Protein AF-B9TCS8-F1 (afdb_monomer_lite)

Secondary structure (DSSP, 8-state):
--TTS--GGG--EE-SS-EE-TT-EEEEEEEEEEETTEEEEEEEEESSSSSS--EEEEEEEEEE-SSSEEEEEETTEEEEEE---GGGS-HHHHTT--

Foldseek 3Di:
DFQEDDDQQQDWADQVAATDGQQWDPKGWDFPDDDPQKTWIKIWIFRGNDDHGDIDIFIWIWGDPDPFKIWIGGPNDIDIGGHDPLVRYHPVVNVVRD

Structure (mmCIF, N/CA/C/O backbone):
data_AF-B9TCS8-F1
#
_entry.id   AF-B9TCS8-F1
#
loop_
_atom_site.group_PDB
_atom_site.id
_atom_site.type_symbol
_atom_site.label_atom_id
_atom_site.label_alt_id
_atom_site.label_comp_id
_atom_site.label_asym_id
_atom_site.label_entity_id
_atom_site.label_seq_id
_atom_site.pdbx_PDB_ins_code
_atom_site.Cartn_x
_atom_site.Cartn_y
_atom_site.Cartn_z
_atom_site.occupancy
_atom_site.B_iso_or_equiv
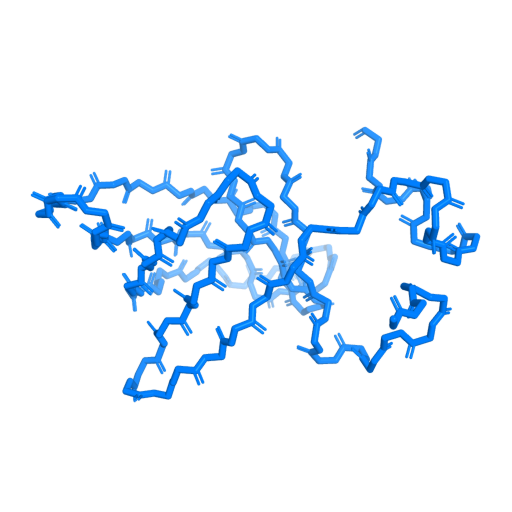_atom_site.auth_seq_id
_atom_site.auth_comp_id
_atom_site.auth_asym_id
_atom_site.auth_atom_id
_atom_site.pdbx_PDB_model_num
ATOM 1 N N . MET A 1 1 ? -12.857 1.159 -14.358 1.00 53.41 1 MET A N 1
ATOM 2 C CA . MET A 1 1 ? -11.481 1.692 -14.404 1.00 53.41 1 MET A CA 1
ATOM 3 C C . MET A 1 1 ? -10.559 0.530 -14.678 1.00 53.41 1 MET A C 1
ATOM 5 O O . MET A 1 1 ? -10.596 -0.434 -13.923 1.00 53.41 1 MET A O 1
ATOM 9 N N . THR A 1 2 ? -9.852 0.584 -15.799 1.00 68.50 2 THR A N 1
ATOM 10 C CA . THR A 1 2 ? -8.931 -0.458 -16.249 1.00 68.50 2 THR A CA 1
ATOM 11 C C . THR A 1 2 ? -7.601 -0.307 -15.510 1.00 68.50 2 THR A C 1
ATOM 13 O O . THR A 1 2 ? -7.143 0.805 -15.254 1.00 68.50 2 THR A O 1
ATOM 16 N N . CYS A 1 3 ? -6.990 -1.424 -15.123 1.00 77.06 3 CYS A N 1
ATOM 17 C CA . CYS A 1 3 ? -5.691 -1.455 -14.442 1.00 77.06 3 CYS A CA 1
ATOM 18 C C . CYS A 1 3 ? -4.505 -1.380 -15.421 1.00 77.06 3 CYS A C 1
ATOM 20 O O . CYS A 1 3 ? -3.373 -1.667 -15.043 1.00 77.06 3 CYS A O 1
ATOM 22 N N . GLU A 1 4 ? -4.777 -1.013 -16.674 1.00 71.50 4 GLU A N 1
ATOM 23 C CA . GLU A 1 4 ? -3.872 -1.146 -17.818 1.00 71.50 4 GLU A CA 1
ATOM 24 C C . GLU A 1 4 ? -2.836 -0.016 -17.903 1.00 71.50 4 GLU A C 1
ATOM 26 O O . GLU A 1 4 ? -1.764 -0.219 -18.463 1.00 71.50 4 GLU A O 1
ATOM 31 N N . ALA A 1 5 ? -3.122 1.154 -17.320 1.00 73.81 5 ALA A N 1
ATOM 32 C CA . ALA A 1 5 ? -2.232 2.318 -17.353 1.00 73.81 5 ALA A CA 1
ATOM 33 C C . ALA A 1 5 ? -2.187 3.081 -16.009 1.00 73.81 5 ALA A C 1
ATOM 35 O O . ALA A 1 5 ? -2.559 4.257 -15.949 1.00 73.81 5 ALA A O 1
ATOM 36 N N . PRO A 1 6 ? -1.771 2.444 -14.896 1.00 74.75 6 PRO A N 1
ATOM 37 C CA . PRO A 1 6 ? -1.620 3.151 -13.633 1.00 74.75 6 PRO A CA 1
ATOM 38 C C . PRO A 1 6 ? -0.410 4.102 -13.695 1.00 74.75 6 PRO A C 1
ATOM 40 O O . PRO A 1 6 ? 0.650 3.718 -14.197 1.00 74.75 6 PRO A O 1
ATOM 43 N N . PRO A 1 7 ? -0.502 5.320 -13.132 1.00 79.56 7 PRO A N 1
ATOM 44 C CA . PRO A 1 7 ? 0.674 6.148 -12.895 1.00 79.56 7 PRO A CA 1
ATOM 45 C C . PRO A 1 7 ? 1.687 5.396 -12.024 1.00 79.56 7 PRO A C 1
ATOM 47 O O . PRO A 1 7 ? 1.298 4.779 -11.032 1.00 79.56 7 PRO A O 1
ATOM 50 N N . ASN A 1 8 ? 2.985 5.493 -12.329 1.00 73.88 8 ASN A N 1
ATOM 51 C CA . ASN A 1 8 ? 4.028 4.739 -11.616 1.00 73.88 8 ASN A CA 1
ATOM 52 C C . ASN A 1 8 ? 3.982 4.951 -10.084 1.00 73.88 8 ASN A C 1
ATOM 54 O O . ASN A 1 8 ? 4.057 4.008 -9.300 1.00 73.88 8 ASN A O 1
ATOM 58 N N . ALA A 1 9 ? 3.741 6.191 -9.645 1.00 78.69 9 ALA A N 1
ATOM 59 C CA . ALA A 1 9 ? 3.621 6.545 -8.227 1.00 78.69 9 ALA A CA 1
ATOM 60 C C . ALA A 1 9 ? 2.426 5.878 -7.507 1.00 78.69 9 ALA A C 1
ATOM 62 O O . ALA A 1 9 ? 2.448 5.709 -6.282 1.00 78.69 9 ALA A O 1
ATOM 63 N N . ALA A 1 10 ? 1.392 5.485 -8.257 1.00 77.44 10 ALA A N 1
ATOM 64 C CA . ALA A 1 10 ? 0.193 4.827 -7.745 1.00 77.44 10 ALA A CA 1
ATOM 65 C C . ALA A 1 10 ? 0.343 3.300 -7.650 1.00 77.44 10 ALA A C 1
ATOM 67 O O . ALA A 1 10 ? -0.524 2.637 -7.081 1.00 77.44 10 ALA A O 1
ATOM 68 N N . ILE A 1 11 ? 1.434 2.727 -8.167 1.00 81.25 11 ILE A N 1
ATOM 69 C CA . ILE A 1 11 ? 1.656 1.283 -8.124 1.00 81.25 11 ILE A CA 1
ATOM 70 C C . ILE A 1 11 ? 1.964 0.862 -6.684 1.00 81.25 11 ILE A C 1
ATOM 72 O O . ILE A 1 11 ? 2.833 1.419 -6.001 1.00 81.25 11 ILE A O 1
ATOM 76 N N . ARG A 1 12 ? 1.213 -0.134 -6.218 1.00 87.31 12 ARG A N 1
ATOM 77 C CA . ARG A 1 12 ? 1.411 -0.823 -4.945 1.00 87.31 12 ARG A CA 1
ATOM 78 C C . ARG A 1 12 ? 1.453 -2.316 -5.227 1.00 87.31 12 ARG A C 1
ATOM 80 O O . ARG A 1 12 ? 0.519 -2.850 -5.817 1.00 87.31 12 ARG A O 1
ATOM 87 N N . GLN A 1 13 ? 2.534 -2.968 -4.823 1.00 87.81 13 GLN A N 1
ATOM 88 C CA . GLN A 1 13 ? 2.743 -4.399 -5.024 1.00 87.81 13 GLN A CA 1
ATOM 89 C C . GLN A 1 13 ? 2.675 -5.098 -3.675 1.00 87.81 13 GLN A C 1
ATOM 91 O O 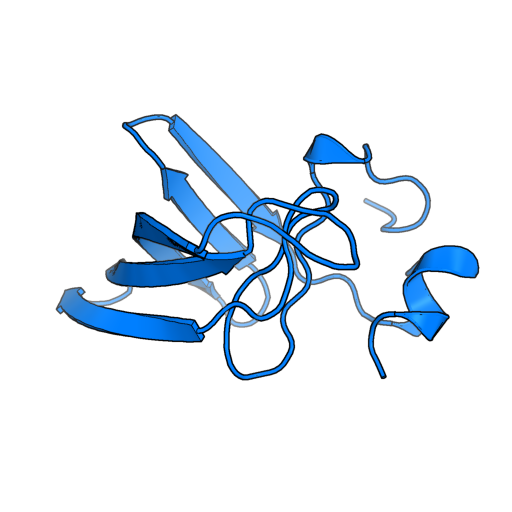. GLN A 1 13 ? 3.344 -4.676 -2.736 1.00 87.81 13 GLN A O 1
ATOM 96 N N . TYR A 1 14 ? 1.856 -6.137 -3.568 1.00 86.88 14 TYR A N 1
ATOM 97 C CA . TYR A 1 14 ? 1.725 -6.924 -2.348 1.00 86.88 14 TYR A CA 1
ATOM 98 C C . TYR A 1 14 ? 2.211 -8.348 -2.605 1.00 86.88 14 TYR A C 1
ATOM 100 O O . TYR A 1 14 ? 1.655 -9.039 -3.451 1.00 86.88 14 TYR A O 1
ATOM 108 N N . ASP A 1 15 ? 3.229 -8.770 -1.859 1.00 83.88 15 ASP A N 1
ATOM 109 C CA . ASP A 1 15 ? 3.904 -10.073 -1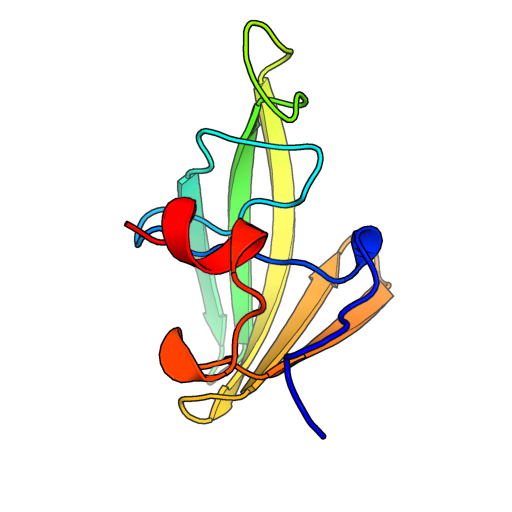.986 1.00 83.88 15 ASP A CA 1
ATOM 110 C C . ASP A 1 15 ? 3.521 -11.053 -0.856 1.00 83.88 15 ASP A C 1
ATOM 112 O O . ASP A 1 15 ? 4.227 -12.020 -0.569 1.00 83.88 15 ASP A O 1
ATOM 116 N N . GLY A 1 16 ? 2.439 -10.765 -0.125 1.00 85.75 16 GLY A N 1
ATOM 117 C CA . GLY A 1 16 ? 2.055 -11.505 1.080 1.00 85.75 16 GLY A CA 1
ATOM 118 C C . GLY A 1 16 ? 2.783 -11.056 2.354 1.00 85.75 16 GLY A C 1
ATOM 119 O O . GLY A 1 16 ? 2.300 -11.317 3.456 1.00 85.75 16 GLY A O 1
ATOM 120 N N . ARG A 1 17 ? 3.907 -10.336 2.244 1.00 91.06 17 ARG A N 1
ATOM 121 C CA . ARG A 1 17 ? 4.726 -9.888 3.385 1.00 91.06 17 ARG A CA 1
ATOM 122 C C . ARG A 1 17 ? 4.619 -8.392 3.632 1.00 91.06 17 ARG A C 1
ATOM 124 O O . ARG A 1 17 ? 4.668 -7.973 4.787 1.00 91.06 17 ARG A O 1
ATOM 131 N N . GLY A 1 18 ? 4.466 -7.583 2.591 1.00 91.25 18 GLY A N 1
ATOM 132 C CA . GLY A 1 18 ? 4.327 -6.135 2.698 1.00 91.25 18 GLY A CA 1
ATOM 133 C C . GLY A 1 18 ? 3.915 -5.486 1.383 1.00 91.25 18 GLY A C 1
ATOM 134 O O . GLY A 1 18 ? 3.778 -6.148 0.362 1.00 91.25 18 GLY A O 1
ATOM 135 N N . ILE A 1 19 ? 3.687 -4.175 1.424 1.00 90.62 19 ILE A N 1
ATOM 136 C CA . ILE A 1 19 ? 3.270 -3.373 0.272 1.00 90.62 19 ILE A CA 1
ATOM 137 C C . ILE A 1 19 ? 4.464 -2.562 -0.240 1.00 90.62 19 ILE A C 1
ATOM 139 O O . ILE A 1 19 ? 4.836 -1.558 0.366 1.00 90.62 19 ILE A O 1
ATOM 143 N N . ALA A 1 20 ? 5.047 -2.972 -1.359 1.00 90.94 20 ALA A N 1
ATOM 144 C CA . ALA A 1 20 ? 6.103 -2.242 -2.050 1.00 90.94 20 ALA A CA 1
ATOM 145 C C . ALA A 1 20 ? 5.544 -1.171 -3.006 1.00 90.94 20 ALA A C 1
ATOM 147 O O . ALA A 1 20 ? 4.395 -1.225 -3.451 1.00 90.94 20 ALA A O 1
ATOM 148 N N . THR A 1 21 ? 6.381 -0.187 -3.317 1.00 89.69 21 THR A N 1
ATOM 149 C CA . THR A 1 21 ? 6.169 0.857 -4.332 1.00 89.69 21 THR A CA 1
ATOM 150 C C . THR A 1 21 ? 7.202 0.700 -5.446 1.00 89.69 21 THR A C 1
ATOM 152 O O . THR A 1 21 ? 8.158 -0.050 -5.295 1.00 89.69 21 THR A O 1
ATOM 155 N N . ALA A 1 22 ? 7.088 1.475 -6.525 1.00 86.75 22 ALA A N 1
ATOM 156 C CA . ALA A 1 22 ? 8.102 1.499 -7.586 1.00 86.75 22 ALA A CA 1
ATOM 157 C C . ALA A 1 22 ? 9.530 1.853 -7.108 1.00 86.75 22 ALA A C 1
ATOM 159 O O . ALA A 1 22 ? 10.504 1.586 -7.806 1.00 86.75 22 ALA A O 1
ATOM 160 N N . HIS A 1 23 ? 9.661 2.457 -5.923 1.00 88.88 23 HIS A N 1
ATOM 161 C CA . HIS A 1 23 ? 10.934 2.902 -5.353 1.00 88.88 23 HIS A CA 1
ATOM 162 C C . HIS A 1 23 ? 11.364 2.086 -4.132 1.00 88.88 23 HIS A C 1
ATOM 164 O O . HIS A 1 23 ? 12.324 2.457 -3.466 1.00 88.88 23 HIS A O 1
ATOM 170 N N . THR A 1 24 ? 10.658 1.003 -3.801 1.00 92.31 24 THR A N 1
ATOM 171 C CA . THR A 1 24 ? 10.955 0.204 -2.610 1.00 92.31 24 THR A CA 1
ATOM 172 C C . THR A 1 24 ? 10.846 -1.286 -2.885 1.00 92.31 24 THR A C 1
ATOM 174 O O . THR A 1 24 ? 10.052 -1.715 -3.713 1.00 92.31 24 THR A O 1
ATOM 177 N N . HIS A 1 25 ? 11.604 -2.096 -2.150 1.00 92.81 25 HIS A N 1
ATOM 178 C CA . HIS A 1 25 ? 11.485 -3.553 -2.205 1.00 92.81 25 HIS A CA 1
ATOM 179 C C . HIS A 1 25 ? 11.775 -4.196 -0.842 1.00 92.81 25 HIS A C 1
ATOM 181 O O . HIS A 1 25 ? 12.112 -3.519 0.138 1.00 92.81 25 HIS A O 1
ATOM 187 N N . ALA A 1 26 ? 11.621 -5.524 -0.765 1.00 92.38 26 ALA A N 1
ATOM 188 C CA . ALA A 1 26 ? 11.838 -6.319 0.449 1.00 92.38 26 ALA A CA 1
ATOM 189 C C . ALA A 1 26 ? 11.065 -5.777 1.670 1.00 92.38 26 ALA A C 1
ATOM 191 O O . ALA A 1 26 ? 11.606 -5.668 2.787 1.00 92.38 26 ALA A O 1
ATOM 192 N N . CYS A 1 27 ? 9.805 -5.407 1.426 1.00 94.62 27 CYS A N 1
ATOM 193 C CA . CYS A 1 27 ? 8.906 -4.838 2.414 1.00 94.62 27 CYS A CA 1
ATOM 194 C C . CYS A 1 27 ? 8.363 -5.909 3.368 1.00 94.62 27 CYS A C 1
ATOM 196 O O . CYS A 1 27 ? 7.981 -7.002 2.965 1.00 94.62 27 CYS A O 1
ATOM 198 N N . LYS A 1 28 ? 8.311 -5.582 4.659 1.00 96.12 28 LYS A N 1
ATOM 199 C CA . LYS A 1 28 ? 7.741 -6.429 5.712 1.00 96.12 28 LYS A CA 1
ATOM 200 C C . LYS A 1 28 ? 6.784 -5.599 6.549 1.00 96.12 28 LYS A C 1
ATOM 202 O O . LYS A 1 28 ? 7.215 -4.664 7.225 1.00 96.12 28 LYS A O 1
ATOM 207 N N . ALA A 1 29 ? 5.502 -5.924 6.489 1.00 95.69 29 ALA A N 1
ATOM 208 C CA . ALA A 1 29 ? 4.448 -5.272 7.243 1.00 95.69 29 ALA A CA 1
ATOM 209 C C . ALA A 1 29 ? 4.213 -5.989 8.577 1.00 95.69 29 ALA A C 1
ATOM 211 O O . ALA A 1 29 ? 4.194 -7.216 8.661 1.00 95.69 29 ALA A O 1
ATOM 212 N N . ARG A 1 30 ? 3.995 -5.208 9.634 1.00 96.69 30 ARG A N 1
ATOM 213 C CA . ARG A 1 30 ? 3.589 -5.692 10.951 1.00 96.69 30 ARG A CA 1
ATOM 214 C C . ARG A 1 30 ? 2.414 -4.870 11.453 1.00 96.69 30 ARG A C 1
ATOM 216 O O . ARG A 1 30 ? 2.526 -3.656 11.627 1.00 96.69 30 ARG A O 1
ATOM 223 N N . ILE A 1 31 ? 1.303 -5.541 11.744 1.00 95.88 31 ILE A N 1
ATOM 224 C CA . ILE A 1 31 ? 0.145 -4.913 12.384 1.00 95.88 31 ILE A CA 1
ATOM 225 C C . ILE A 1 31 ? 0.517 -4.596 13.837 1.00 95.88 31 ILE A C 1
ATOM 227 O O . ILE A 1 31 ? 0.900 -5.479 14.599 1.00 95.88 31 ILE A O 1
ATOM 231 N N . ARG A 1 32 ? 0.434 -3.320 14.214 1.00 96.75 32 ARG A N 1
ATOM 232 C CA . ARG A 1 32 ? 0.679 -2.829 15.579 1.00 96.75 32 ARG A CA 1
ATOM 233 C C . ARG A 1 32 ? -0.604 -2.738 16.390 1.00 96.75 32 ARG A C 1
ATOM 235 O O . ARG A 1 32 ? -0.583 -2.987 17.587 1.00 96.75 32 ARG A O 1
ATOM 242 N N . ALA A 1 33 ? -1.694 -2.339 15.744 1.00 96.69 33 ALA A N 1
ATOM 243 C CA . ALA A 1 33 ? -2.999 -2.203 16.370 1.00 96.69 33 ALA A CA 1
ATOM 244 C C . ALA A 1 33 ? -4.105 -2.401 15.334 1.00 96.69 33 ALA A C 1
ATOM 246 O O . ALA A 1 33 ? -3.915 -2.122 14.147 1.00 96.69 33 ALA A O 1
ATOM 247 N N . ARG A 1 34 ? -5.274 -2.833 15.803 1.00 97.06 34 ARG A N 1
ATOM 248 C CA . ARG A 1 34 ? -6.490 -2.979 15.004 1.00 97.06 34 ARG A CA 1
ATOM 249 C C . ARG A 1 34 ? -7.663 -2.367 15.758 1.00 97.06 34 ARG A C 1
ATOM 251 O O . ARG A 1 34 ? -7.836 -2.630 16.943 1.00 97.06 34 ARG A O 1
ATOM 258 N N . LYS A 1 35 ? -8.489 -1.595 15.056 1.00 96.50 35 LYS A N 1
ATOM 259 C CA . LYS A 1 35 ? -9.784 -1.106 15.537 1.00 96.50 35 LYS A CA 1
ATOM 260 C C . LYS A 1 35 ? -10.809 -1.265 14.419 1.00 96.50 35 LYS A C 1
ATOM 262 O O . LYS A 1 35 ? -10.802 -0.500 13.458 1.00 96.50 35 LYS A O 1
ATOM 267 N N . GLY A 1 36 ? -11.657 -2.286 14.529 1.00 95.88 36 GLY A N 1
ATOM 268 C CA . GLY A 1 36 ? -12.592 -2.657 13.466 1.00 95.88 36 GLY A CA 1
ATOM 269 C C . GLY A 1 36 ? -11.854 -2.987 12.165 1.00 95.88 36 GLY A C 1
ATOM 270 O O . GLY A 1 36 ? -11.071 -3.941 12.111 1.00 95.88 36 GLY A O 1
ATOM 271 N N . ASN A 1 37 ? -12.091 -2.171 11.138 1.00 95.25 37 ASN A N 1
ATOM 272 C CA . ASN A 1 37 ? -11.484 -2.279 9.813 1.00 95.25 37 ASN A CA 1
ATOM 273 C C . ASN A 1 37 ? -10.268 -1.356 9.594 1.00 95.25 37 ASN A C 1
ATOM 275 O O . ASN A 1 37 ? -9.725 -1.312 8.489 1.00 95.25 37 ASN A O 1
ATOM 279 N N . ARG A 1 38 ? -9.832 -0.624 10.626 1.00 96.94 38 ARG A N 1
ATOM 280 C CA . ARG A 1 38 ? -8.640 0.230 10.601 1.00 96.94 38 ARG A CA 1
ATOM 281 C C . ARG A 1 38 ? -7.475 -0.464 11.297 1.00 96.94 38 ARG A C 1
ATOM 283 O O . ARG A 1 38 ? -7.594 -0.917 12.437 1.00 96.94 38 ARG A O 1
ATOM 290 N N . TYR A 1 39 ? -6.337 -0.496 10.623 1.00 96.69 39 TYR A N 1
ATOM 291 C CA . TYR A 1 39 ? -5.109 -1.145 11.054 1.00 96.69 39 TYR A CA 1
ATOM 292 C C . TYR A 1 39 ? -3.993 -0.112 11.125 1.00 96.69 39 TYR A C 1
ATOM 294 O O . TYR A 1 39 ? -3.755 0.614 10.163 1.00 96.69 39 TYR A O 1
ATOM 302 N N . THR A 1 40 ? -3.283 -0.063 12.245 1.00 96.88 40 THR A N 1
ATOM 303 C CA . THR A 1 40 ? -2.005 0.648 12.330 1.00 96.88 40 THR A CA 1
ATOM 304 C C . THR A 1 40 ? -0.915 -0.342 11.967 1.00 96.88 40 THR A C 1
ATOM 306 O O . THR A 1 40 ? -0.760 -1.361 12.641 1.00 96.88 40 THR A O 1
ATOM 309 N N . VAL A 1 41 ? -0.169 -0.053 10.908 1.00 96.38 41 VAL A N 1
ATOM 310 C CA . VAL A 1 41 ? 0.847 -0.944 10.350 1.00 96.38 41 VAL A CA 1
ATOM 311 C C . VAL A 1 41 ? 2.190 -0.232 10.390 1.00 96.38 41 VAL A C 1
ATOM 313 O O . VAL A 1 41 ? 2.307 0.909 9.948 1.00 96.38 41 VAL A O 1
ATOM 316 N N . ASP A 1 42 ? 3.206 -0.909 10.912 1.00 96.88 42 ASP A N 1
ATOM 317 C CA . ASP A 1 42 ? 4.592 -0.530 10.656 1.00 96.88 42 ASP A CA 1
ATOM 318 C C . ASP A 1 42 ? 5.098 -1.376 9.500 1.00 96.88 42 ASP A C 1
ATOM 320 O O . ASP A 1 42 ? 5.002 -2.604 9.543 1.00 96.88 42 ASP A O 1
ATOM 324 N N . GLN A 1 43 ? 5.660 -0.735 8.487 1.00 95.88 43 GLN A N 1
ATOM 325 C CA . GLN A 1 43 ? 6.227 -1.426 7.347 1.00 95.88 43 GLN A CA 1
ATOM 326 C C . GLN A 1 43 ? 7.706 -1.105 7.216 1.00 95.88 43 GLN A C 1
ATOM 328 O O . GLN A 1 43 ? 8.085 0.060 7.149 1.00 95.88 43 GLN A O 1
ATOM 333 N N . SER A 1 44 ? 8.541 -2.141 7.172 1.00 96.75 44 SER A N 1
ATOM 334 C CA . SER A 1 44 ? 9.971 -1.999 6.927 1.00 96.75 44 SER A CA 1
ATOM 335 C C . SER A 1 44 ? 10.315 -2.350 5.488 1.00 96.75 44 SER A C 1
ATOM 337 O O . SER A 1 44 ? 10.126 -3.499 5.100 1.00 96.75 44 SER A O 1
ATOM 339 N N . CYS A 1 45 ? 10.878 -1.412 4.734 1.00 95.56 45 CYS A N 1
ATOM 340 C CA . CYS A 1 45 ? 11.259 -1.587 3.329 1.00 95.56 45 CYS A CA 1
ATOM 341 C C . CYS A 1 45 ? 12.711 -1.161 3.093 1.00 95.56 45 CYS A C 1
ATOM 343 O O . CYS A 1 45 ? 13.307 -0.485 3.933 1.00 95.56 45 CYS A O 1
ATOM 345 N N . ILE A 1 46 ? 13.270 -1.553 1.950 1.00 96.19 46 ILE A N 1
ATOM 346 C CA . ILE A 1 46 ? 14.503 -0.979 1.404 1.00 96.19 46 ILE A CA 1
ATOM 347 C C . ILE A 1 46 ? 14.116 0.167 0.468 1.00 96.19 46 ILE A C 1
ATOM 349 O O . ILE A 1 46 ? 13.261 -0.022 -0.393 1.00 96.19 46 ILE A O 1
ATOM 353 N N . ASP A 1 47 ? 14.729 1.336 0.655 1.00 93.00 47 ASP A N 1
ATOM 354 C CA . ASP A 1 47 ? 14.530 2.551 -0.147 1.00 93.00 47 ASP A CA 1
ATOM 355 C C . ASP A 1 47 ? 15.332 2.497 -1.456 1.00 93.00 47 ASP A C 1
ATOM 357 O O . ASP A 1 47 ? 16.308 3.217 -1.658 1.00 93.00 47 ASP A O 1
ATOM 361 N N . ALA A 1 48 ? 14.989 1.522 -2.288 1.00 90.00 48 ALA A N 1
ATOM 362 C CA . ALA A 1 48 ? 15.466 1.369 -3.653 1.00 90.00 48 ALA A CA 1
ATOM 363 C C . ALA A 1 48 ? 14.458 0.506 -4.419 1.00 90.00 48 ALA A C 1
ATOM 365 O O . ALA A 1 48 ? 13.888 -0.425 -3.845 1.00 90.00 48 ALA A O 1
ATOM 366 N N . GLY A 1 49 ? 14.260 0.756 -5.715 1.00 84.06 49 GLY A N 1
ATOM 367 C CA . GLY A 1 49 ? 13.449 -0.137 -6.556 1.00 84.06 49 GLY A CA 1
ATOM 368 C C . GLY A 1 49 ? 14.084 -1.526 -6.719 1.00 84.06 49 GLY A C 1
ATOM 369 O O . GLY A 1 49 ? 13.385 -2.528 -6.816 1.00 84.06 49 GLY A O 1
ATOM 370 N N . SER A 1 50 ? 15.417 -1.598 -6.677 1.00 85.19 50 SER A N 1
ATOM 371 C CA . SER A 1 50 ? 16.205 -2.832 -6.746 1.00 85.19 50 SER A CA 1
ATOM 372 C C . SER A 1 50 ? 17.621 -2.597 -6.217 1.00 85.19 50 SER A C 1
ATOM 374 O O . SER A 1 50 ? 18.103 -1.465 -6.247 1.00 85.19 50 SER A O 1
ATOM 376 N N . GLY A 1 51 ? 18.322 -3.661 -5.819 1.00 88.94 51 GLY A N 1
ATOM 377 C CA . GLY A 1 51 ? 19.726 -3.577 -5.409 1.00 88.94 51 GLY A CA 1
ATOM 378 C C . GLY A 1 51 ? 19.920 -3.003 -3.997 1.00 88.94 51 GLY A C 1
ATOM 379 O O . GLY A 1 51 ? 18.997 -3.044 -3.180 1.00 88.94 51 GLY A O 1
ATOM 380 N N . PRO A 1 52 ? 21.127 -2.522 -3.655 1.00 91.88 52 PRO A N 1
ATOM 381 C CA . PRO A 1 52 ? 21.401 -2.002 -2.322 1.00 91.88 52 PRO A CA 1
ATOM 382 C C . PRO A 1 52 ? 20.620 -0.709 -2.059 1.00 91.88 52 PRO A C 1
ATOM 384 O O . PRO A 1 52 ? 20.466 0.139 -2.931 1.00 91.88 52 PRO A O 1
ATOM 387 N N . GLY A 1 53 ? 20.162 -0.538 -0.823 1.00 92.25 53 GLY A N 1
ATOM 388 C CA . GLY A 1 53 ? 19.456 0.660 -0.386 1.00 92.25 53 GLY A CA 1
ATOM 389 C C . GLY A 1 53 ? 19.315 0.693 1.129 1.00 92.25 53 GLY A C 1
ATOM 390 O O . GLY A 1 53 ? 19.514 -0.313 1.820 1.00 92.25 53 GLY A O 1
ATOM 391 N N . ARG A 1 54 ? 18.962 1.857 1.672 1.00 95.62 54 ARG A N 1
ATOM 392 C CA . ARG A 1 54 ? 18.770 2.005 3.115 1.00 95.62 54 ARG A CA 1
ATOM 393 C C . ARG A 1 54 ? 17.469 1.330 3.536 1.00 95.62 54 ARG A C 1
ATOM 395 O O . ARG A 1 54 ? 16.411 1.591 2.968 1.00 95.62 54 ARG A O 1
ATOM 402 N N . ARG A 1 55 ? 17.519 0.515 4.590 1.00 95.94 55 ARG A N 1
ATOM 403 C CA . ARG A 1 55 ? 16.297 0.025 5.234 1.00 95.94 55 ARG A CA 1
ATOM 404 C C . ARG A 1 55 ? 15.681 1.124 6.096 1.00 95.94 55 ARG A C 1
ATOM 406 O O . ARG A 1 55 ? 16.364 1.736 6.917 1.00 95.94 55 ARG A O 1
ATOM 413 N N . PHE A 1 56 ? 14.383 1.337 5.937 1.00 96.00 56 PHE A N 1
ATOM 414 C CA . PHE A 1 56 ? 13.605 2.268 6.745 1.00 96.00 56 PHE A CA 1
ATOM 415 C C . PHE A 1 56 ? 12.338 1.598 7.268 1.00 96.00 56 PHE A C 1
ATOM 417 O O . PHE A 1 56 ? 11.985 0.487 6.862 1.00 96.00 56 PHE A O 1
ATOM 424 N N . VAL A 1 57 ? 11.680 2.265 8.214 1.00 95.94 57 VAL A N 1
ATOM 425 C CA . VAL A 1 57 ? 10.376 1.863 8.740 1.00 95.94 57 VAL A CA 1
ATOM 426 C C . VAL A 1 57 ? 9.422 3.031 8.583 1.00 95.94 57 VAL A C 1
ATOM 428 O O . VAL A 1 57 ? 9.715 4.136 9.034 1.00 95.94 57 VAL A O 1
ATOM 431 N N . GLU A 1 58 ? 8.272 2.776 7.976 1.00 94.31 58 GLU A N 1
ATOM 432 C CA . GLU A 1 58 ? 7.196 3.742 7.836 1.00 94.31 58 GLU A CA 1
ATOM 433 C C . GLU A 1 58 ? 5.947 3.251 8.558 1.00 94.31 58 GLU A C 1
ATOM 435 O O . GLU A 1 58 ? 5.476 2.128 8.350 1.00 94.31 58 GLU A O 1
ATOM 440 N N . ARG A 1 59 ? 5.403 4.119 9.415 1.00 95.44 59 ARG A N 1
ATOM 441 C CA . ARG A 1 59 ? 4.110 3.884 10.042 1.00 95.44 59 ARG A CA 1
ATOM 442 C C . ARG A 1 59 ? 3.006 4.435 9.168 1.00 95.44 59 ARG A C 1
ATOM 44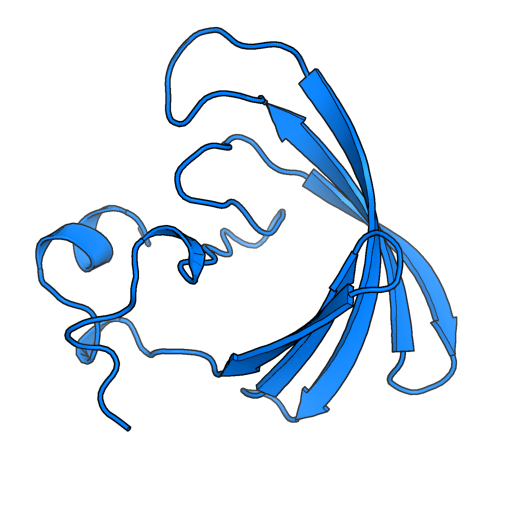4 O O . ARG A 1 59 ? 3.024 5.601 8.781 1.00 95.44 59 ARG A O 1
ATOM 451 N N . GLN A 1 60 ? 2.011 3.600 8.948 1.00 94.88 60 GLN A N 1
ATOM 452 C CA . GLN A 1 60 ? 0.861 3.903 8.123 1.00 94.88 60 GLN A CA 1
ATOM 453 C C . GLN A 1 60 ? -0.410 3.397 8.787 1.00 94.88 60 GLN A C 1
ATOM 455 O O . GLN A 1 60 ? -0.390 2.552 9.689 1.00 94.88 60 GLN A O 1
ATOM 460 N N . GLN A 1 61 ? -1.533 3.920 8.324 1.00 96.50 61 GLN A N 1
ATOM 461 C CA . GLN A 1 61 ? -2.834 3.384 8.668 1.00 96.50 61 GLN A CA 1
ATOM 462 C C . GLN A 1 61 ? -3.480 2.815 7.420 1.00 96.50 61 GLN A C 1
ATOM 464 O O . GLN A 1 61 ? -3.501 3.459 6.378 1.00 96.50 61 GLN A O 1
ATOM 469 N N . VAL A 1 62 ? -4.018 1.611 7.535 1.00 95.19 62 VAL A N 1
ATOM 470 C CA . VAL A 1 62 ? -4.728 0.935 6.456 1.00 95.19 62 VAL A CA 1
ATOM 471 C C . VAL A 1 62 ? -6.167 0.757 6.902 1.00 95.19 62 VAL A C 1
ATOM 473 O O . VAL A 1 62 ? -6.426 0.141 7.930 1.00 95.19 62 VAL A O 1
ATOM 476 N N . THR A 1 63 ? -7.110 1.315 6.153 1.00 96.44 63 THR A N 1
ATOM 477 C CA . THR A 1 63 ? -8.542 1.095 6.369 1.00 96.44 63 THR A CA 1
ATOM 478 C C . THR A 1 63 ? -9.053 0.184 5.269 1.00 96.44 63 THR A C 1
ATOM 480 O O . THR A 1 63 ? -9.086 0.580 4.107 1.00 96.44 63 THR A O 1
ATOM 483 N N . VAL A 1 64 ? -9.428 -1.038 5.627 1.00 94.81 64 VAL A N 1
ATOM 484 C CA . VAL A 1 64 ? -9.956 -2.026 4.681 1.00 94.81 64 VAL A CA 1
ATOM 485 C C . VAL A 1 64 ? -11.450 -1.768 4.515 1.00 94.81 64 VAL A C 1
ATOM 487 O O . VAL A 1 64 ? -12.199 -1.823 5.491 1.00 94.81 64 VAL A O 1
ATOM 490 N N . ARG A 1 65 ? -11.893 -1.428 3.304 1.00 94.31 65 ARG A N 1
ATOM 491 C CA . ARG A 1 65 ? -13.322 -1.219 3.024 1.00 94.31 65 ARG A CA 1
ATOM 492 C C . ARG A 1 65 ? -14.004 -2.537 2.690 1.00 94.31 65 ARG A C 1
ATOM 494 O O . ARG A 1 65 ? -15.055 -2.832 3.242 1.00 94.31 65 ARG A O 1
ATOM 501 N N . ASP A 1 66 ? -13.362 -3.328 1.843 1.00 92.50 66 ASP A N 1
ATOM 502 C CA . ASP A 1 66 ? -13.822 -4.638 1.395 1.00 92.50 66 ASP A CA 1
ATOM 503 C C . ASP A 1 66 ? -12.618 -5.490 0.957 1.00 92.50 66 ASP A C 1
ATOM 505 O O . ASP A 1 66 ? -11.465 -5.092 1.136 1.00 92.50 66 ASP A O 1
ATOM 509 N N . ALA A 1 67 ? -12.878 -6.676 0.402 1.00 88.19 67 ALA A N 1
ATOM 510 C CA . ALA A 1 67 ? -11.840 -7.618 -0.016 1.00 88.19 67 ALA A CA 1
ATOM 511 C C . ALA A 1 67 ? -10.903 -7.075 -1.113 1.00 88.19 67 ALA A C 1
ATOM 513 O O . ALA A 1 67 ? -9.801 -7.592 -1.277 1.00 88.19 67 ALA A O 1
ATOM 514 N N . LEU A 1 68 ? -11.326 -6.055 -1.867 1.00 90.12 68 LEU A N 1
ATOM 515 C CA . LEU A 1 68 ? -10.593 -5.512 -3.009 1.00 90.12 68 LEU A CA 1
ATOM 516 C C . LEU A 1 68 ? -10.199 -4.047 -2.822 1.00 90.12 68 LEU A C 1
ATOM 518 O O . LEU A 1 68 ? -9.416 -3.542 -3.616 1.00 90.12 68 LEU A O 1
ATOM 522 N N . THR A 1 69 ? -10.710 -3.350 -1.813 1.00 92.44 69 THR A N 1
ATOM 523 C CA . THR A 1 69 ? -10.535 -1.903 -1.678 1.00 92.44 69 THR A CA 1
ATOM 524 C C . THR A 1 69 ? -10.015 -1.542 -0.297 1.00 92.44 69 THR A C 1
ATOM 526 O O . THR A 1 69 ? -10.593 -1.904 0.732 1.00 92.44 69 THR A O 1
ATOM 529 N N . PHE A 1 70 ? -8.948 -0.748 -0.261 1.00 94.06 70 PHE A N 1
ATOM 530 C CA . PHE A 1 70 ? -8.400 -0.217 0.981 1.00 94.06 70 PHE A CA 1
ATOM 531 C C . PHE A 1 70 ? -7.953 1.233 0.826 1.00 94.06 70 PHE A C 1
ATOM 533 O O . PHE A 1 70 ? -7.575 1.684 -0.250 1.00 94.06 70 PHE A O 1
ATOM 540 N N . THR A 1 71 ? -7.964 1.975 1.926 1.00 95.06 71 THR A N 1
ATOM 541 C CA . THR A 1 71 ? -7.373 3.311 2.012 1.00 95.06 71 THR A CA 1
ATOM 542 C C . THR A 1 71 ? -6.082 3.227 2.817 1.00 95.06 71 THR A C 1
ATOM 544 O O . THR A 1 71 ? -6.097 2.778 3.962 1.00 95.06 71 THR A O 1
ATOM 547 N N . GLN A 1 72 ? -4.972 3.661 2.227 1.00 93.56 72 GLN A N 1
ATOM 548 C CA . GLN A 1 72 ? -3.677 3.811 2.885 1.00 93.56 72 GLN A CA 1
ATOM 549 C C . GLN A 1 72 ? -3.501 5.273 3.291 1.00 93.56 72 GLN A C 1
ATOM 551 O O . GLN A 1 72 ? -3.558 6.156 2.439 1.00 93.56 72 GLN A O 1
ATOM 556 N N . THR A 1 73 ? -3.256 5.536 4.568 1.00 94.31 73 THR A N 1
ATOM 557 C CA . THR A 1 73 ? -2.911 6.864 5.073 1.00 94.31 73 THR A CA 1
ATOM 558 C C . THR A 1 73 ? -1.470 6.865 5.553 1.00 94.31 73 THR A C 1
ATOM 560 O O . THR A 1 73 ? -1.125 6.177 6.518 1.00 94.31 73 THR A O 1
ATOM 563 N N . VAL A 1 74 ? -0.640 7.670 4.898 1.00 89.81 74 VAL A N 1
ATOM 564 C CA . VAL A 1 74 ? 0.777 7.857 5.218 1.00 89.81 74 VAL A CA 1
ATOM 565 C C . VAL A 1 74 ? 1.004 9.338 5.496 1.00 89.81 74 VAL A C 1
ATOM 567 O O . VAL A 1 74 ? 0.614 10.181 4.695 1.00 89.81 74 VAL A O 1
ATOM 570 N N . ARG A 1 75 ? 1.592 9.669 6.654 1.00 87.06 75 ARG A N 1
ATOM 571 C CA . ARG A 1 75 ? 1.879 11.061 7.074 1.00 87.06 75 ARG A CA 1
ATOM 572 C C . ARG A 1 75 ? 0.678 12.023 6.950 1.00 87.06 75 ARG A C 1
ATOM 574 O O . ARG A 1 75 ? 0.847 13.195 6.653 1.00 87.06 75 ARG A O 1
ATOM 581 N N . GLY A 1 76 ? -0.536 11.519 7.180 1.00 86.00 76 GLY A N 1
ATOM 582 C CA . GLY A 1 76 ? -1.781 12.298 7.108 1.00 86.00 76 GLY A CA 1
ATOM 583 C C . GLY A 1 76 ? -2.472 12.290 5.740 1.00 86.00 76 GLY A C 1
ATOM 584 O O . GLY A 1 76 ? -3.677 12.519 5.684 1.00 86.00 76 GLY A O 1
ATOM 585 N N . SER A 1 77 ? -1.774 11.926 4.663 1.00 88.12 77 SER A N 1
ATOM 586 C CA . SER A 1 77 ? -2.353 11.836 3.318 1.00 88.12 77 SER A CA 1
ATOM 587 C C . SER A 1 77 ? -2.952 10.455 3.073 1.00 88.12 77 SER A C 1
ATOM 589 O O . SER A 1 77 ? -2.250 9.446 3.140 1.00 88.12 77 SER A O 1
ATOM 591 N N . GLY A 1 78 ? -4.262 10.409 2.817 1.00 91.44 78 GLY A N 1
ATOM 592 C CA . GLY A 1 78 ? -5.008 9.190 2.506 1.00 91.44 78 GLY A CA 1
ATOM 593 C C . GLY A 1 78 ? -5.157 8.970 1.003 1.00 91.44 78 GLY A C 1
ATOM 594 O O . GLY A 1 78 ? -5.648 9.843 0.295 1.00 91.44 78 GLY A O 1
ATOM 595 N N . THR A 1 79 ? -4.804 7.784 0.518 1.00 91.31 79 THR A N 1
ATOM 596 C CA . THR A 1 79 ? -5.030 7.360 -0.868 1.00 91.31 79 THR A CA 1
ATOM 597 C C . THR A 1 79 ? -5.797 6.048 -0.869 1.00 91.31 79 THR A C 1
ATOM 599 O O . THR A 1 79 ? -5.467 5.128 -0.121 1.00 91.31 79 THR A O 1
ATOM 602 N N . THR A 1 80 ? -6.843 5.961 -1.688 1.00 91.94 80 THR A N 1
ATOM 603 C CA . THR A 1 80 ? -7.631 4.733 -1.832 1.00 91.94 80 THR A CA 1
ATOM 604 C C . THR A 1 80 ? -7.121 3.930 -3.014 1.00 91.94 80 THR A C 1
ATOM 606 O O . THR A 1 80 ? -6.962 4.463 -4.108 1.00 91.94 80 THR A O 1
ATOM 609 N N . TYR A 1 81 ? -6.886 2.649 -2.771 1.00 89.62 81 TYR A N 1
ATOM 610 C CA . TYR A 1 81 ? -6.422 1.676 -3.739 1.00 89.62 81 TYR A CA 1
ATOM 611 C C . TYR A 1 81 ? -7.481 0.603 -3.923 1.00 89.62 81 TYR A C 1
ATOM 613 O O . TYR A 1 81 ? -8.189 0.223 -2.985 1.00 89.62 81 TYR A O 1
ATOM 621 N N . ARG A 1 82 ? -7.543 0.095 -5.147 1.00 88.88 82 ARG A N 1
ATOM 622 C CA . ARG A 1 82 ? -8.328 -1.070 -5.518 1.00 88.88 82 ARG A CA 1
ATOM 623 C C . ARG A 1 82 ? -7.380 -2.140 -6.040 1.00 88.88 82 ARG A C 1
ATOM 625 O O . ARG A 1 82 ? -6.456 -1.835 -6.788 1.00 88.88 82 ARG A O 1
ATOM 632 N N . TYR A 1 83 ? -7.624 -3.381 -5.650 1.00 86.81 83 TYR A N 1
ATOM 633 C CA . TYR A 1 83 ? -6.914 -4.541 -6.144 1.00 86.81 83 TYR A CA 1
ATOM 634 C C . TYR A 1 83 ? -7.151 -4.696 -7.645 1.00 86.81 83 TYR A C 1
ATOM 636 O O . TYR A 1 83 ? -8.291 -4.717 -8.120 1.00 86.81 83 TYR A O 1
ATOM 644 N N . CYS A 1 84 ? -6.044 -4.823 -8.364 1.00 85.19 84 CYS A N 1
ATOM 645 C CA . CYS A 1 84 ? -6.008 -5.093 -9.785 1.00 85.19 84 CYS A CA 1
ATOM 646 C C . CYS A 1 84 ? -5.615 -6.558 -9.992 1.00 85.19 84 CYS A C 1
ATOM 648 O O . CYS A 1 84 ? -4.490 -6.928 -9.650 1.00 85.19 84 CYS A O 1
ATOM 650 N N . PRO A 1 85 ? -6.510 -7.398 -10.536 1.00 82.69 85 PRO A N 1
ATOM 651 C CA . PRO A 1 85 ? -6.168 -8.771 -10.876 1.00 82.69 85 PRO A CA 1
ATOM 652 C C . PRO A 1 85 ? -5.028 -8.820 -11.898 1.00 82.69 85 PRO A C 1
ATOM 654 O O . PRO A 1 85 ? -4.985 -7.989 -12.804 1.00 82.69 85 PRO A O 1
ATOM 657 N N . VAL A 1 86 ? -4.161 -9.835 -11.811 1.00 82.62 86 VAL A N 1
ATOM 658 C CA . VAL A 1 86 ? -2.971 -9.978 -12.679 1.00 82.62 86 VAL A CA 1
ATOM 659 C C . VAL A 1 86 ? -3.316 -9.906 -14.171 1.00 82.62 86 VAL A C 1
ATOM 661 O O . VAL A 1 86 ? -2.610 -9.262 -14.942 1.00 82.62 86 VAL A O 1
ATOM 664 N N . TYR A 1 87 ? -4.442 -10.491 -14.585 1.00 81.94 87 TYR A N 1
ATOM 665 C CA . TYR A 1 87 ? -4.880 -10.473 -15.984 1.00 81.94 87 TYR A CA 1
ATOM 666 C C . TYR A 1 87 ? -5.257 -9.071 -16.502 1.00 81.94 87 TYR A C 1
ATOM 668 O O . TYR A 1 87 ? -5.242 -8.851 -17.709 1.00 81.94 87 TYR A O 1
ATOM 676 N N . GLN A 1 88 ? -5.555 -8.117 -15.612 1.00 84.00 88 GLN A N 1
ATOM 677 C CA . GLN A 1 88 ? -5.840 -6.717 -15.958 1.00 84.00 88 GLN A CA 1
ATOM 678 C C . GLN A 1 88 ? -4.596 -5.823 -15.903 1.00 84.00 88 GLN A C 1
ATOM 680 O O . GLN A 1 88 ? -4.677 -4.647 -16.251 1.00 84.00 88 GLN A O 1
ATOM 685 N N . LEU A 1 89 ? -3.460 -6.347 -15.430 1.00 81.31 89 LEU A N 1
ATOM 686 C CA . LEU A 1 89 ? -2.214 -5.592 -15.382 1.00 81.31 89 LEU A CA 1
ATOM 687 C C . LEU A 1 89 ? -1.588 -5.505 -16.783 1.00 81.31 89 LEU A C 1
ATOM 689 O O . LEU A 1 89 ? -1.705 -6.461 -17.560 1.00 81.31 89 LEU A O 1
ATOM 693 N N . PRO A 1 90 ? -0.880 -4.411 -17.109 1.00 80.19 90 PRO A N 1
ATOM 694 C CA . PRO A 1 90 ? -0.036 -4.341 -18.296 1.00 80.19 90 PRO A CA 1
ATOM 695 C 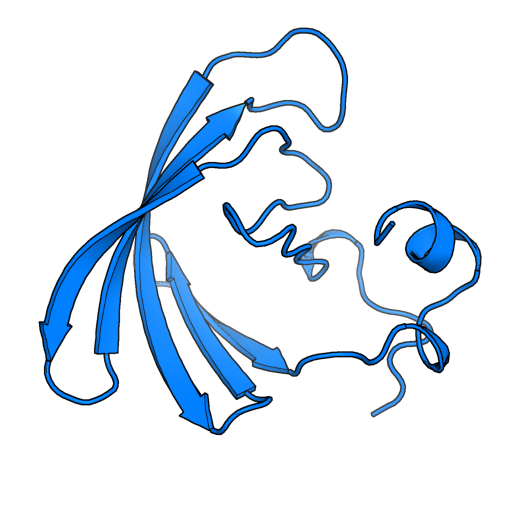C . PRO A 1 90 ? 1.093 -5.374 -18.213 1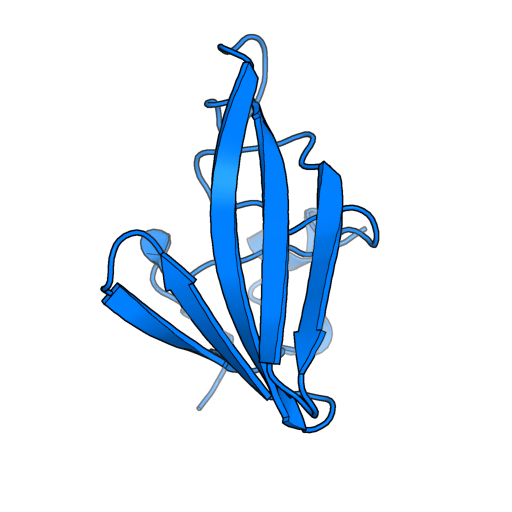.00 80.19 90 PRO A C 1
ATOM 697 O O . PRO A 1 90 ? 1.533 -5.731 -17.119 1.00 80.19 90 PRO A O 1
ATOM 700 N N . ALA A 1 91 ? 1.581 -5.837 -19.369 1.00 78.62 91 ALA A N 1
ATOM 701 C CA . ALA A 1 91 ? 2.542 -6.942 -19.466 1.00 78.62 91 ALA A CA 1
ATOM 702 C C . ALA A 1 91 ? 3.744 -6.785 -18.516 1.00 78.62 91 ALA A C 1
ATOM 704 O O . ALA A 1 91 ? 4.008 -7.682 -17.725 1.00 78.62 91 ALA A O 1
ATOM 705 N N . GLY A 1 92 ? 4.374 -5.605 -18.491 1.00 73.50 92 GLY A N 1
ATOM 706 C CA . GLY A 1 92 ? 5.545 -5.345 -17.645 1.00 73.50 92 GLY A CA 1
ATOM 707 C C . GLY A 1 92 ? 5.295 -5.378 -16.131 1.00 73.50 92 GLY A C 1
ATOM 708 O O . GLY A 1 92 ? 6.250 -5.464 -15.370 1.00 73.50 92 GLY A O 1
ATOM 709 N N . LEU A 1 93 ? 4.039 -5.326 -15.669 1.00 75.94 93 LEU A N 1
ATOM 710 C CA . LEU A 1 93 ? 3.699 -5.491 -14.249 1.00 75.94 93 LEU A CA 1
ATOM 711 C C . LEU A 1 93 ? 3.303 -6.924 -13.896 1.00 75.94 93 LEU A C 1
ATOM 713 O O . LEU A 1 93 ? 3.358 -7.280 -12.723 1.00 75.94 93 LEU A O 1
ATOM 717 N N . ARG A 1 94 ? 2.926 -7.755 -14.875 1.00 76.00 94 ARG A N 1
ATOM 718 C CA . ARG A 1 94 ? 2.564 -9.160 -14.627 1.00 76.00 94 ARG A CA 1
ATOM 719 C C . ARG A 1 94 ? 3.759 -9.962 -14.128 1.00 76.00 94 ARG A C 1
ATOM 721 O O . ARG A 1 94 ? 3.615 -10.744 -13.196 1.00 76.00 94 ARG A O 1
ATOM 728 N N . ASP A 1 95 ? 4.932 -9.711 -14.701 1.00 66.69 95 ASP A N 1
ATOM 729 C CA . ASP A 1 95 ? 6.162 -10.445 -14.384 1.00 66.69 95 ASP A CA 1
ATOM 730 C C . ASP A 1 95 ? 6.691 -10.164 -12.970 1.00 66.69 95 ASP A C 1
ATOM 732 O O . ASP A 1 95 ? 7.443 -10.964 -12.418 1.00 66.69 95 ASP A O 1
ATOM 736 N N . VAL A 1 96 ? 6.273 -9.046 -12.367 1.00 65.81 96 VAL A N 1
ATOM 737 C CA . VAL A 1 96 ? 6.714 -8.603 -11.035 1.00 65.81 96 VAL A CA 1
ATOM 738 C C . VAL A 1 96 ? 5.841 -9.186 -9.912 1.00 65.81 96 VAL A C 1
ATOM 740 O O . VAL A 1 96 ? 6.245 -9.182 -8.755 1.00 65.81 96 VAL A O 1
ATOM 743 N N . VAL A 1 97 ? 4.650 -9.711 -10.229 1.00 61.66 97 VAL A N 1
ATOM 744 C CA . VAL A 1 97 ? 3.645 -10.191 -9.249 1.00 61.66 97 VAL A CA 1
ATOM 745 C C . VAL A 1 97 ? 3.721 -11.719 -9.054 1.00 61.66 97 VAL A C 1
ATOM 747 O O . VAL A 1 97 ? 2.725 -12.367 -8.748 1.00 61.66 97 VAL A O 1
ATOM 750 N N . ARG A 1 98 ? 4.896 -12.318 -9.268 1.00 49.88 98 ARG A N 1
ATOM 751 C CA . ARG A 1 98 ? 5.085 -13.777 -9.277 1.00 49.88 98 ARG A CA 1
ATOM 752 C C . ARG A 1 98 ? 5.318 -14.382 -7.896 1.00 49.88 98 ARG A C 1
ATOM 754 O O . ARG A 1 98 ? 6.079 -13.781 -7.107 1.00 49.88 98 ARG A O 1
#

pLDDT: mean 87.77, std 9.73, range [49.88, 97.06]

Organism: Ricinus communis (NCBI:txid3988)

Radius of gyration: 13.56 Å; chains: 1; bounding box: 35×26×36 Å

Sequence (98 aa):
MTCEAPPNAAIRQYDGRGIATAHTHACKARIRARKGNRYTVDQSCIDAGSGPGRRFVERQQVTVRDALTFTQTVRGSGTTYRYCPVYQLPAGLRDVVR